Protein AF-A0A5N4B6X7-F1 (afdb_monomer_lite)

pLDDT: mean 84.86, std 13.69, range [42.41, 97.69]

Radius of gyration: 23.77 Å; chains: 1; bounding box: 57×48×28 Å

Organism: Photinus pyralis (NCBI:txid7054)

Foldseek 3Di:
DDCDDPPVVVVVVCCCVVCPDDPDDDDDDDDPVVVDDQVRCCVVVVDGPVVVVVVCVVCVVVPDDPDPD

Sequence (69 aa):
MAQLTDDEDFVELINLIAHPRRPKVYRNRANHFEIWDDDEFRARFRLSKEVVQFIVNEVRDEITSLTNR

Secondary structure (DSSP, 8-state):
-----HHHHHHHHHHHHHSPPPP--------HHHHS-HHHHHHHHSS-HHHHHHHHHHHHHHHS-S---

Structure (mmCIF, N/CA/C/O backbone):
data_AF-A0A5N4B6X7-F1
#
_entry.id   AF-A0A5N4B6X7-F1
#
loop_
_atom_site.group_PDB
_atom_site.id
_atom_site.type_symbol
_atom_site.label_atom_id
_atom_site.label_alt_id
_atom_site.label_comp_id
_atom_site.label_asym_id
_atom_site.label_entity_id
_atom_site.label_seq_id
_atom_site.pdbx_PDB_ins_code
_atom_site.Cartn_x
_atom_site.Cartn_y
_atom_site.Cartn_z
_atom_site.occupancy
_atom_site.B_iso_or_equiv
_atom_site.auth_seq_id
_atom_site.auth_comp_id
_atom_site.auth_asym_id
_atom_site.auth_atom_id
_atom_site.pdbx_PDB_model_num
ATOM 1 N N . MET A 1 1 ? 47.844 33.931 -7.731 1.00 42.41 1 MET A N 1
ATOM 2 C CA . MET A 1 1 ? 48.238 32.581 -7.286 1.00 42.41 1 MET A CA 1
ATOM 3 C C . MET A 1 1 ? 46.969 31.771 -7.081 1.00 42.41 1 MET A C 1
ATOM 5 O O . MET A 1 1 ? 46.381 31.848 -6.015 1.00 42.41 1 MET A O 1
ATOM 9 N N . ALA A 1 2 ? 46.507 31.084 -8.123 1.00 54.19 2 ALA A N 1
ATOM 10 C CA . ALA A 1 2 ? 45.476 30.055 -8.026 1.00 54.19 2 ALA A CA 1
ATOM 11 C C . ALA A 1 2 ? 46.000 28.872 -8.846 1.00 54.19 2 ALA A C 1
ATOM 13 O O . ALA A 1 2 ? 45.789 28.796 -10.049 1.00 54.19 2 ALA A O 1
ATOM 14 N N . GLN A 1 3 ? 46.843 28.060 -8.214 1.00 59.78 3 GLN A N 1
ATOM 15 C CA . GLN A 1 3 ? 47.223 26.739 -8.707 1.00 59.78 3 GLN A CA 1
ATOM 16 C C . GLN A 1 3 ? 46.748 25.747 -7.647 1.00 59.78 3 GLN A C 1
ATOM 18 O O . GLN A 1 3 ? 47.456 25.479 -6.685 1.00 59.78 3 GLN A O 1
ATOM 23 N N . LEU A 1 4 ? 45.493 25.339 -7.790 1.00 52.91 4 LEU A N 1
ATOM 24 C CA . LEU A 1 4 ? 44.782 24.242 -7.128 1.00 52.91 4 LEU A CA 1
ATOM 25 C C . LEU A 1 4 ? 43.530 24.059 -8.021 1.00 52.91 4 LEU A C 1
ATOM 27 O O . LEU A 1 4 ? 42.831 25.053 -8.198 1.00 52.91 4 LEU A O 1
ATOM 31 N N . THR A 1 5 ? 43.200 22.945 -8.677 1.00 56.19 5 THR A N 1
ATOM 32 C CA . THR A 1 5 ? 43.763 21.588 -8.755 1.00 56.19 5 THR A CA 1
ATOM 33 C C . THR A 1 5 ? 43.233 20.927 -10.044 1.00 56.19 5 THR A C 1
ATOM 35 O O . THR A 1 5 ? 42.265 20.177 -10.015 1.00 56.19 5 THR A O 1
ATOM 38 N N . ASP A 1 6 ? 43.875 21.189 -11.190 1.00 64.44 6 ASP A N 1
ATOM 39 C CA . ASP A 1 6 ? 43.497 20.582 -12.489 1.00 64.44 6 ASP A CA 1
ATOM 40 C C . ASP A 1 6 ? 43.471 19.039 -12.394 1.00 64.44 6 ASP A C 1
ATOM 42 O O . ASP A 1 6 ? 42.601 18.368 -12.943 1.00 64.44 6 ASP A O 1
ATOM 46 N N . ASP A 1 7 ? 44.379 18.478 -11.589 1.00 74.50 7 ASP A N 1
ATOM 47 C CA . ASP A 1 7 ? 44.471 17.042 -11.335 1.00 74.50 7 ASP A CA 1
ATOM 48 C C . ASP A 1 7 ? 43.337 16.494 -10.443 1.00 74.50 7 ASP A C 1
ATOM 50 O O . ASP A 1 7 ? 42.897 15.368 -10.666 1.00 74.50 7 ASP A O 1
ATOM 54 N N . GLU A 1 8 ? 42.832 17.239 -9.446 1.00 78.50 8 GLU A N 1
ATOM 55 C CA . GLU A 1 8 ? 41.720 16.751 -8.601 1.00 78.50 8 GLU A CA 1
ATOM 56 C C . GLU A 1 8 ? 40.394 16.786 -9.355 1.00 78.50 8 GLU A C 1
ATOM 58 O O . GLU A 1 8 ? 39.662 15.796 -9.329 1.00 78.50 8 GLU A O 1
ATOM 63 N N . ASP A 1 9 ? 40.119 17.875 -10.077 1.00 78.38 9 ASP A N 1
ATOM 64 C CA . ASP A 1 9 ? 38.921 18.009 -10.910 1.00 78.38 9 ASP A CA 1
ATOM 65 C C . ASP A 1 9 ? 38.901 16.932 -12.009 1.00 78.38 9 ASP A C 1
ATOM 67 O O . ASP A 1 9 ? 37.868 16.320 -12.305 1.00 78.38 9 ASP A O 1
ATOM 71 N N . PHE A 1 10 ? 40.068 16.631 -12.587 1.00 83.75 10 PHE A N 1
ATOM 72 C CA . PHE A 1 10 ? 40.222 15.567 -13.574 1.00 83.75 10 PHE A CA 1
ATOM 73 C C . PHE A 1 10 ? 40.007 14.173 -12.970 1.00 83.75 10 PHE A C 1
ATOM 75 O O . PHE A 1 10 ? 39.344 13.325 -13.575 1.00 83.75 10 PHE A O 1
ATOM 82 N N . VAL A 1 11 ? 40.507 13.928 -11.756 1.00 84.81 11 VAL A N 1
ATOM 83 C CA . VAL A 1 11 ? 40.266 12.679 -11.019 1.00 84.81 11 VAL A CA 1
ATOM 84 C C . VAL A 1 11 ? 38.789 12.531 -10.641 1.00 84.81 11 VAL A C 1
ATOM 86 O O . VAL A 1 11 ? 38.240 11.431 -10.753 1.00 84.81 11 VAL A O 1
ATOM 89 N N . GLU A 1 12 ? 38.108 13.605 -10.243 1.00 82.69 12 GLU A N 1
ATOM 90 C CA . GLU A 1 12 ? 36.671 13.586 -9.953 1.00 82.69 12 GLU A CA 1
ATOM 91 C C . GLU A 1 12 ? 35.848 13.278 -11.213 1.00 82.69 12 GLU A C 1
ATOM 93 O O . GLU A 1 12 ? 34.952 12.425 -11.180 1.00 82.69 12 GLU A O 1
ATOM 98 N N . LEU A 1 13 ? 36.214 13.869 -12.353 1.00 82.94 13 LEU A N 1
ATOM 99 C CA . LEU A 1 13 ? 35.598 13.577 -13.647 1.00 82.94 13 LEU A CA 1
ATOM 100 C C . LEU A 1 13 ? 35.799 12.112 -14.063 1.00 82.94 13 LEU A C 1
ATOM 102 O O . LEU A 1 13 ? 34.841 11.449 -14.471 1.00 82.94 13 LE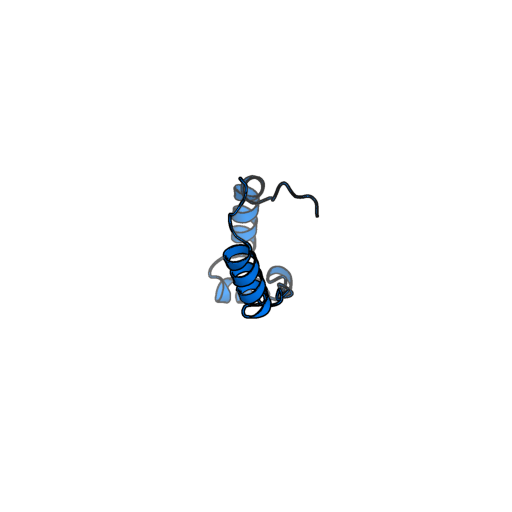U A O 1
ATOM 106 N N . ILE A 1 14 ? 37.016 11.575 -13.9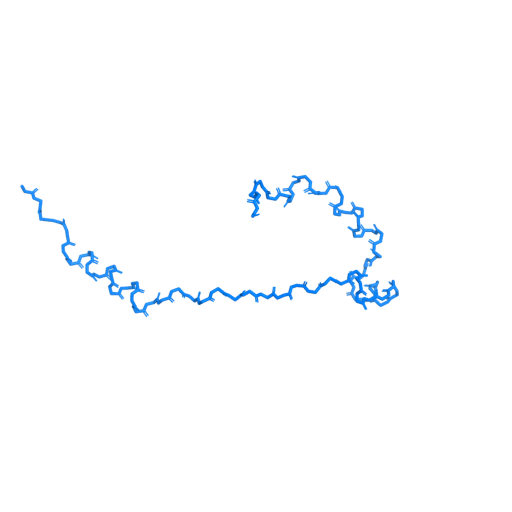20 1.00 87.06 14 ILE A N 1
ATOM 107 C CA . ILE A 1 14 ? 37.300 10.154 -14.175 1.00 87.06 14 ILE A CA 1
ATOM 108 C C . ILE A 1 14 ? 36.453 9.273 -13.261 1.00 87.06 14 ILE A C 1
ATOM 110 O O . ILE A 1 14 ? 35.868 8.301 -13.733 1.00 87.06 14 ILE A O 1
ATOM 114 N N . ASN A 1 15 ? 36.337 9.609 -11.977 1.00 82.94 15 ASN A N 1
ATOM 115 C CA . ASN A 1 15 ? 35.533 8.838 -11.033 1.00 82.94 15 ASN A CA 1
ATOM 116 C C . ASN A 1 15 ? 34.043 8.844 -11.397 1.00 82.94 15 ASN A C 1
ATOM 118 O O . ASN A 1 15 ? 33.404 7.795 -11.300 1.00 82.94 15 ASN A O 1
ATOM 122 N N . LEU A 1 16 ? 33.505 9.974 -11.865 1.00 82.50 16 LEU A N 1
ATOM 123 C CA . LEU A 1 16 ? 32.119 10.091 -12.326 1.00 82.50 16 LEU A CA 1
ATOM 124 C C . LEU A 1 16 ? 31.848 9.245 -13.582 1.00 82.50 16 LEU A C 1
ATOM 126 O O . LEU A 1 16 ? 30.788 8.625 -13.689 1.00 82.50 16 LEU A O 1
ATOM 130 N N . ILE A 1 17 ? 32.803 9.203 -14.516 1.00 84.31 17 ILE A N 1
ATOM 131 C CA . ILE A 1 17 ? 32.705 8.431 -15.766 1.00 84.31 17 ILE A CA 1
ATOM 132 C C . ILE A 1 17 ? 32.920 6.933 -15.513 1.00 84.31 17 ILE A C 1
ATOM 134 O O . ILE A 1 17 ? 32.187 6.108 -16.056 1.00 84.31 17 ILE A O 1
ATOM 138 N N . ALA A 1 18 ? 33.908 6.574 -14.690 1.00 88.19 18 ALA A N 1
ATOM 139 C CA . ALA A 1 18 ? 34.256 5.191 -14.369 1.00 88.19 18 ALA A CA 1
ATOM 140 C C . ALA A 1 18 ? 33.213 4.516 -13.464 1.00 88.19 18 ALA A C 1
ATOM 142 O O . ALA A 1 18 ? 33.037 3.299 -13.527 1.00 88.19 18 ALA A O 1
ATOM 143 N N . HIS A 1 19 ? 32.488 5.297 -12.655 1.00 85.19 19 HIS A N 1
ATOM 144 C CA . HIS A 1 19 ? 31.463 4.804 -11.735 1.00 85.19 19 HIS A CA 1
ATOM 145 C C . HIS A 1 19 ? 30.112 5.480 -12.002 1.00 85.19 19 HIS A C 1
ATOM 147 O O . HIS A 1 19 ? 29.596 6.207 -11.143 1.00 85.19 19 HIS A O 1
ATOM 153 N N . PRO A 1 20 ? 29.494 5.236 -13.176 1.00 84.62 20 PRO A N 1
ATOM 154 C CA . PRO A 1 20 ? 28.197 5.814 -13.473 1.00 84.62 20 PRO A CA 1
ATOM 155 C C . PRO A 1 20 ? 27.195 5.366 -12.408 1.00 84.62 20 PRO A C 1
ATOM 157 O O . PRO A 1 20 ? 27.146 4.194 -12.010 1.00 84.62 20 PRO A O 1
ATOM 160 N N . ARG A 1 21 ? 26.376 6.310 -11.929 1.00 81.62 21 ARG A N 1
ATOM 161 C CA . ARG A 1 21 ? 25.313 5.992 -10.969 1.00 81.62 21 ARG A CA 1
ATOM 162 C C . ARG A 1 21 ? 24.457 4.880 -11.563 1.00 81.62 21 ARG A C 1
ATOM 164 O O . ARG A 1 21 ? 24.050 4.956 -12.723 1.00 81.62 21 ARG A O 1
ATOM 171 N N . ARG A 1 22 ? 24.160 3.857 -10.757 1.00 85.44 22 ARG A N 1
ATOM 172 C CA . ARG A 1 22 ? 23.276 2.776 -11.199 1.00 85.44 22 ARG A CA 1
ATOM 173 C C . ARG A 1 22 ? 21.965 3.382 -11.709 1.00 85.44 22 ARG A C 1
ATOM 175 O O . ARG A 1 22 ? 21.407 4.247 -11.024 1.00 85.44 22 ARG A O 1
ATOM 182 N N . PRO A 1 23 ? 21.470 2.942 -12.878 1.00 85.75 23 PRO A N 1
ATOM 183 C CA . PRO A 1 23 ? 20.222 3.451 -13.414 1.00 85.75 23 PRO A CA 1
ATOM 184 C C . PRO A 1 23 ? 19.109 3.236 -12.391 1.00 85.75 23 PRO A C 1
ATOM 186 O O . PRO A 1 23 ? 19.030 2.195 -11.730 1.00 85.75 23 PRO A O 1
ATOM 189 N N . LYS A 1 24 ? 18.255 4.247 -12.233 1.00 83.81 24 LYS A N 1
ATOM 190 C CA . LYS A 1 24 ? 17.153 4.186 -11.279 1.00 83.81 24 LYS A CA 1
ATOM 191 C C . LYS A 1 24 ? 16.164 3.112 -11.724 1.00 83.81 24 LYS A C 1
ATOM 193 O O . LYS A 1 24 ? 15.530 3.237 -12.767 1.00 83.81 24 LYS A O 1
ATOM 198 N N . VAL A 1 25 ? 16.019 2.064 -10.916 1.00 87.19 25 VAL A N 1
ATOM 199 C CA . VAL A 1 25 ? 15.054 0.990 -11.172 1.00 87.19 25 VAL A CA 1
ATOM 200 C C . VAL A 1 25 ? 13.707 1.389 -10.581 1.00 87.19 25 VAL A C 1
ATOM 202 O O . VAL A 1 25 ? 13.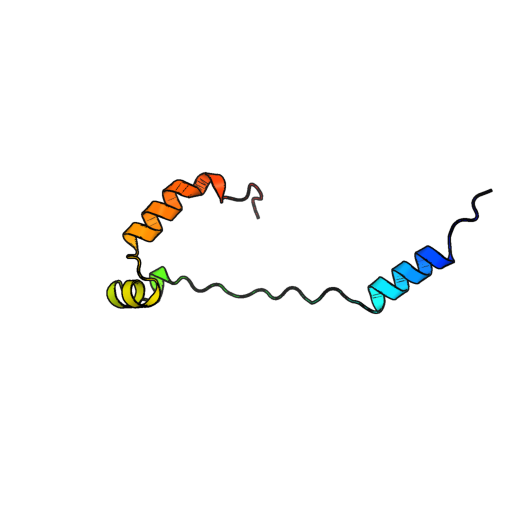513 1.369 -9.365 1.00 87.19 25 VAL A O 1
ATOM 205 N N . TYR A 1 26 ? 12.766 1.749 -11.448 1.00 84.19 26 TYR A N 1
ATOM 206 C CA . TYR A 1 26 ? 11.377 1.975 -11.064 1.00 84.19 26 TYR A CA 1
ATOM 207 C C . TYR A 1 26 ? 10.652 0.632 -11.012 1.00 84.19 26 TYR A C 1
ATOM 209 O O . TYR A 1 26 ? 10.421 0.000 -12.039 1.00 84.19 26 TYR A O 1
ATOM 217 N N . ARG A 1 27 ? 10.309 0.175 -9.806 1.00 83.38 27 ARG A N 1
ATOM 218 C CA . ARG A 1 27 ? 9.465 -1.010 -9.623 1.00 83.38 27 ARG A CA 1
ATOM 219 C C . ARG A 1 27 ? 8.017 -0.573 -9.505 1.00 83.38 27 ARG A C 1
ATOM 221 O O . ARG A 1 27 ? 7.710 0.275 -8.667 1.00 83.38 27 ARG A O 1
ATOM 228 N N . ASN A 1 28 ? 7.145 -1.174 -10.308 1.00 84.88 28 ASN A N 1
ATOM 229 C CA . ASN A 1 28 ? 5.714 -1.015 -10.115 1.00 84.88 28 ASN A CA 1
ATOM 230 C C . ASN A 1 28 ? 5.326 -1.742 -8.818 1.00 84.88 28 ASN A C 1
ATOM 232 O O . ASN A 1 28 ? 5.497 -2.958 -8.717 1.00 84.88 28 ASN A O 1
ATOM 236 N N . ARG A 1 29 ? 4.903 -0.993 -7.794 1.00 87.38 29 ARG A N 1
ATOM 237 C CA . ARG A 1 29 ? 4.456 -1.580 -6.528 1.00 87.38 29 ARG A CA 1
ATOM 238 C C . ARG A 1 29 ? 3.002 -1.986 -6.698 1.00 87.38 29 ARG A C 1
ATOM 240 O O . ARG A 1 29 ? 2.148 -1.133 -6.898 1.00 87.38 29 ARG A O 1
ATOM 247 N N . ALA A 1 30 ? 2.751 -3.285 -6.638 1.00 90.31 30 ALA A N 1
ATOM 248 C CA . ALA A 1 30 ? 1.409 -3.817 -6.772 1.00 90.31 30 ALA A CA 1
ATOM 249 C C . ALA A 1 30 ? 0.560 -3.435 -5.543 1.00 90.31 30 ALA A C 1
ATOM 251 O O . ALA A 1 30 ? 1.057 -3.488 -4.413 1.00 90.31 30 ALA A O 1
ATOM 252 N N . ASN A 1 31 ? -0.705 -3.056 -5.750 1.00 91.94 31 ASN A N 1
ATOM 253 C CA . ASN A 1 31 ? -1.616 -2.778 -4.644 1.00 91.94 31 ASN A CA 1
ATOM 254 C C . ASN A 1 31 ? -2.107 -4.097 -4.027 1.00 91.94 31 ASN A C 1
ATOM 256 O O . ASN A 1 31 ? -3.041 -4.725 -4.517 1.00 91.94 31 ASN A O 1
ATOM 260 N N . HIS A 1 32 ? -1.470 -4.535 -2.941 1.00 93.81 32 HIS A N 1
ATOM 261 C CA . HIS A 1 32 ? -1.811 -5.800 -2.284 1.00 93.81 32 HIS A CA 1
ATOM 262 C C . HIS A 1 32 ? -3.210 -5.827 -1.651 1.00 93.81 32 HIS A C 1
ATOM 264 O O . HIS A 1 32 ? -3.705 -6.918 -1.386 1.00 93.81 32 HIS A O 1
ATOM 270 N N . PHE A 1 33 ? -3.857 -4.678 -1.438 1.00 92.81 33 PHE A N 1
ATOM 271 C CA . PHE A 1 33 ? -5.248 -4.640 -0.975 1.00 92.81 33 PHE A CA 1
ATOM 272 C C . PHE A 1 33 ? -6.240 -5.115 -2.040 1.00 92.81 33 PHE A C 1
ATOM 274 O O . PHE A 1 33 ? -7.285 -5.656 -1.689 1.00 92.81 33 PHE A O 1
ATOM 281 N N . GLU A 1 34 ? -5.910 -4.917 -3.319 1.00 94.62 34 GLU A N 1
ATOM 282 C CA . GLU A 1 34 ? -6.767 -5.271 -4.458 1.00 94.62 34 GLU A CA 1
ATOM 283 C C . GLU A 1 34 ? -6.505 -6.689 -4.974 1.00 94.62 34 GLU A C 1
ATOM 285 O O . GLU A 1 34 ? -7.372 -7.288 -5.600 1.00 94.62 34 GLU A O 1
ATOM 290 N N . ILE A 1 35 ? -5.301 -7.218 -4.740 1.00 95.88 35 ILE A N 1
ATOM 291 C CA . ILE A 1 35 ? -4.869 -8.504 -5.305 1.00 95.88 35 ILE A CA 1
ATOM 292 C C . ILE A 1 35 ? -5.347 -9.689 -4.469 1.00 95.88 35 ILE A C 1
ATOM 294 O O . ILE A 1 35 ? -5.664 -10.730 -5.033 1.00 95.88 35 ILE A O 1
ATOM 298 N N . TRP A 1 36 ? -5.343 -9.550 -3.144 1.00 95.81 36 TRP A N 1
ATOM 299 C CA . TRP A 1 36 ? -5.637 -10.645 -2.21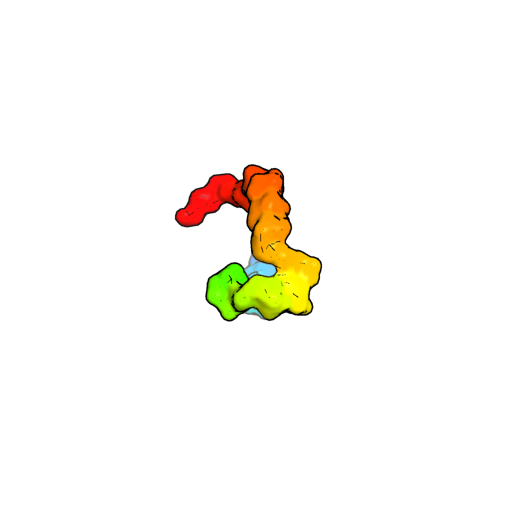9 1.00 95.81 36 TRP A CA 1
ATOM 300 C C . TRP A 1 36 ? -7.013 -10.452 -1.599 1.00 95.81 36 TRP A C 1
ATOM 302 O O . TRP A 1 36 ? -7.375 -9.321 -1.264 1.00 95.81 36 TRP A O 1
ATOM 312 N N . ASP A 1 37 ? -7.748 -11.536 -1.373 1.00 96.19 37 ASP A N 1
ATOM 313 C CA . ASP A 1 37 ? -8.903 -11.501 -0.473 1.00 96.19 37 ASP A CA 1
ATOM 314 C C . ASP A 1 37 ? -8.453 -11.367 0.997 1.00 96.19 37 ASP A C 1
ATOM 316 O O . ASP A 1 37 ? -7.261 -11.258 1.293 1.00 96.19 37 ASP A O 1
ATOM 320 N N . ASP A 1 38 ? -9.390 -11.284 1.936 1.00 96.12 38 ASP A N 1
ATOM 321 C CA . ASP A 1 38 ? -9.055 -10.981 3.332 1.00 96.12 38 ASP A CA 1
ATOM 322 C C . ASP A 1 38 ? -8.348 -12.142 4.044 1.00 96.12 38 ASP A C 1
ATOM 324 O O . A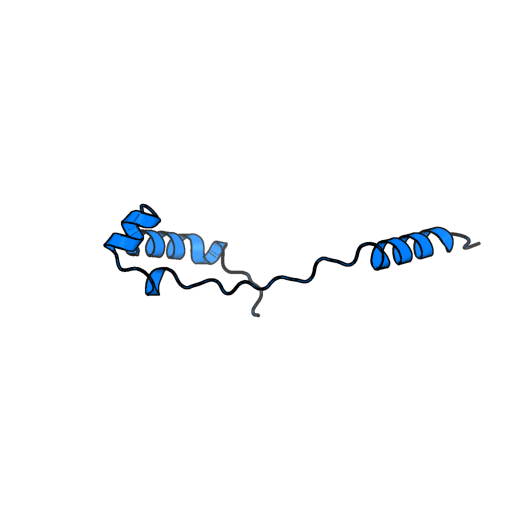SP A 1 38 ? -7.442 -11.907 4.853 1.00 96.12 38 ASP A O 1
ATOM 328 N N . ASP A 1 39 ? -8.695 -13.385 3.706 1.00 97.19 39 ASP A N 1
ATOM 329 C CA . ASP A 1 39 ? -8.081 -14.581 4.281 1.00 97.19 39 ASP A CA 1
ATOM 330 C C . ASP A 1 39 ? -6.658 -14.772 3.746 1.00 97.19 39 ASP A C 1
ATOM 332 O O . ASP A 1 39 ? -5.717 -14.977 4.521 1.00 97.19 39 ASP A O 1
ATOM 336 N N . GLU A 1 40 ? -6.460 -14.623 2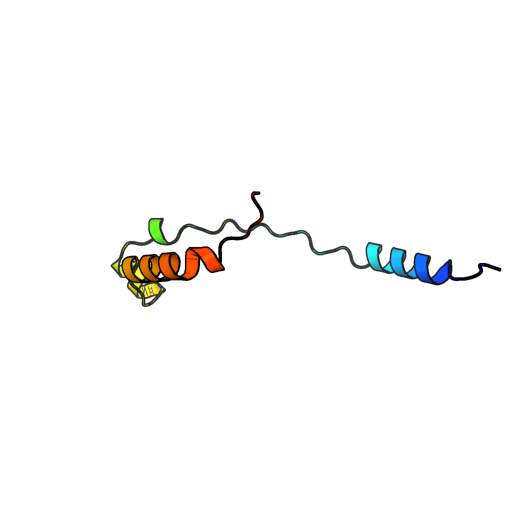.436 1.00 97.62 40 GLU A N 1
ATOM 337 C CA . GLU A 1 40 ? -5.151 -14.642 1.787 1.00 97.62 40 GLU A CA 1
ATOM 338 C C . GLU A 1 40 ? -4.263 -13.499 2.279 1.00 97.62 40 GLU A C 1
ATOM 340 O O . GLU A 1 40 ? -3.076 -13.699 2.565 1.00 97.62 40 GLU A O 1
ATOM 345 N N . PHE A 1 41 ? -4.825 -12.296 2.410 1.00 97.69 41 PHE A N 1
ATOM 346 C CA . PHE A 1 41 ? -4.110 -11.134 2.921 1.00 97.69 41 PHE A CA 1
ATOM 347 C C . PHE A 1 41 ? -3.657 -11.379 4.362 1.00 97.69 41 PHE A C 1
ATOM 349 O O . PHE A 1 41 ? -2.476 -11.212 4.682 1.00 97.69 41 PHE A O 1
ATOM 356 N N . ARG A 1 42 ? -4.554 -11.869 5.225 1.00 97.25 42 ARG A N 1
ATOM 357 C CA . ARG A 1 42 ? -4.231 -12.203 6.616 1.00 97.25 42 ARG A CA 1
ATOM 358 C C . ARG A 1 42 ? -3.225 -13.346 6.713 1.00 97.25 42 ARG A C 1
ATOM 360 O O . ARG A 1 42 ? -2.335 -13.309 7.565 1.00 97.25 42 ARG A O 1
ATOM 367 N N . ALA A 1 43 ? -3.306 -14.344 5.841 1.00 97.38 43 ALA A N 1
ATOM 368 C CA . ALA A 1 43 ? -2.332 -15.427 5.785 1.00 97.38 43 ALA A CA 1
ATOM 369 C C . ALA A 1 43 ? -0.935 -14.924 5.380 1.00 97.38 43 ALA A C 1
ATOM 371 O O . ALA A 1 43 ? 0.063 -15.376 5.941 1.00 97.38 43 ALA A O 1
ATOM 372 N N . ARG A 1 44 ? -0.845 -13.969 4.449 1.00 96.56 44 ARG A N 1
ATOM 373 C CA . ARG A 1 44 ? 0.430 -13.418 3.959 1.00 96.56 44 ARG A CA 1
ATOM 374 C C . ARG A 1 44 ? 1.059 -12.413 4.917 1.00 96.56 44 ARG A C 1
ATOM 376 O O . ARG A 1 44 ? 2.248 -12.507 5.204 1.00 96.56 44 ARG A O 1
ATOM 383 N N . PHE A 1 45 ? 0.272 -11.458 5.402 1.00 95.69 45 PHE A N 1
ATOM 384 C CA . PHE A 1 45 ? 0.768 -10.292 6.140 1.00 95.69 45 PHE A CA 1
ATOM 385 C C . PHE A 1 45 ? 0.524 -10.372 7.646 1.00 95.69 45 PHE A C 1
ATOM 387 O O . PHE A 1 45 ? 1.000 -9.514 8.384 1.00 95.69 45 PHE A O 1
ATOM 394 N N . ARG A 1 46 ? -0.197 -11.401 8.115 1.00 97.06 46 ARG A N 1
ATOM 395 C CA . ARG A 1 46 ? -0.547 -11.628 9.532 1.00 97.06 46 ARG A CA 1
ATOM 396 C C . ARG A 1 46 ? -1.365 -10.504 10.176 1.00 97.06 46 ARG A C 1
ATOM 398 O O . ARG A 1 46 ? -1.584 -10.527 11.382 1.00 97.06 46 ARG A O 1
ATOM 405 N N . LEU A 1 47 ? -1.880 -9.585 9.364 1.00 96.06 47 LEU A N 1
ATOM 406 C CA . LEU A 1 47 ? -2.778 -8.497 9.734 1.00 96.06 47 LEU A CA 1
ATOM 407 C C . LEU A 1 47 ? -3.983 -8.517 8.799 1.00 96.06 47 LEU A C 1
ATOM 409 O O . LEU A 1 47 ? -3.852 -8.918 7.643 1.00 96.06 47 LEU A O 1
ATOM 413 N N . SER A 1 48 ? -5.143 -8.088 9.292 1.00 96.94 48 SER A N 1
ATOM 414 C CA . SER A 1 48 ? -6.291 -7.851 8.419 1.00 96.94 48 SER A CA 1
ATOM 415 C C . SER A 1 48 ? -6.134 -6.515 7.689 1.00 96.94 48 SER A C 1
ATOM 417 O O . SER A 1 48 ? -5.376 -5.639 8.125 1.00 96.94 48 SER A O 1
ATOM 419 N N . LYS A 1 49 ? -6.850 -6.348 6.576 1.00 96.62 49 LYS A N 1
ATOM 420 C CA . LYS A 1 49 ? -6.819 -5.106 5.796 1.00 96.62 49 LYS A CA 1
ATOM 421 C C . LYS A 1 49 ? -7.293 -3.911 6.618 1.00 96.62 49 LYS A C 1
ATOM 423 O O . LYS A 1 49 ? -6.701 -2.842 6.520 1.00 96.62 49 LYS A O 1
ATOM 428 N N . GLU A 1 50 ? -8.286 -4.100 7.482 1.00 97.06 50 GLU A N 1
ATOM 429 C CA . GLU A 1 50 ? -8.811 -3.054 8.365 1.00 97.06 50 GLU A CA 1
ATOM 430 C C . GLU A 1 50 ? -7.745 -2.559 9.342 1.00 97.06 50 GLU A C 1
ATOM 432 O O . GLU A 1 50 ? -7.589 -1.354 9.523 1.00 97.06 50 GLU A O 1
ATOM 437 N N . VAL A 1 51 ? -6.971 -3.474 9.937 1.00 96.88 51 VAL A N 1
ATOM 438 C CA . VAL A 1 51 ? -5.891 -3.108 10.866 1.00 96.88 51 VAL A CA 1
ATOM 439 C C . VAL A 1 51 ? -4.791 -2.342 10.137 1.00 96.88 51 VAL A C 1
ATOM 441 O O . VAL A 1 51 ? -4.303 -1.336 10.645 1.00 96.88 51 VAL A O 1
ATOM 444 N N . VAL A 1 52 ? -4.416 -2.772 8.930 1.00 95.56 52 VAL A N 1
ATOM 445 C CA . VAL A 1 52 ? -3.431 -2.038 8.124 1.00 95.56 52 VAL A CA 1
ATOM 446 C C . VAL A 1 52 ? -3.960 -0.649 7.759 1.00 95.56 52 VAL A C 1
ATOM 448 O O . VAL A 1 52 ? -3.220 0.324 7.876 1.00 95.56 52 VAL A O 1
ATOM 451 N N . GLN A 1 53 ? -5.234 -0.530 7.377 1.00 95.38 53 GLN A N 1
ATOM 452 C CA . GLN A 1 53 ? -5.859 0.755 7.064 1.00 95.38 53 GLN A CA 1
ATOM 453 C C . GLN A 1 53 ? -5.870 1.694 8.277 1.00 95.38 53 GLN A C 1
ATOM 455 O O . GLN A 1 53 ? -5.565 2.877 8.139 1.00 95.38 53 GLN A O 1
ATOM 460 N N . PHE A 1 54 ? -6.177 1.162 9.463 1.00 97.06 54 PHE A N 1
ATOM 461 C CA . PHE A 1 54 ? -6.113 1.899 10.723 1.00 97.06 54 PHE A CA 1
ATOM 462 C C . PHE A 1 54 ? -4.703 2.442 10.982 1.00 97.06 54 PHE A C 1
ATOM 464 O O . PHE A 1 54 ? -4.543 3.643 11.173 1.00 97.06 54 PHE A O 1
ATOM 471 N N . ILE A 1 55 ? -3.678 1.587 10.894 1.00 95.06 55 ILE A N 1
ATOM 472 C CA . ILE A 1 55 ? -2.278 1.993 11.097 1.00 95.06 55 ILE A CA 1
ATOM 473 C C . ILE A 1 55 ? -1.874 3.072 10.091 1.00 95.06 55 ILE A C 1
ATOM 475 O O . ILE A 1 55 ? -1.272 4.069 10.475 1.00 95.06 55 ILE A O 1
ATOM 479 N N . VAL A 1 56 ? -2.211 2.891 8.809 1.00 93.31 56 VAL A N 1
ATOM 480 C CA . VAL A 1 56 ? -1.890 3.861 7.753 1.00 93.31 56 VAL A CA 1
ATOM 481 C C . VAL A 1 56 ? -2.528 5.214 8.032 1.00 93.31 56 VAL A C 1
ATOM 483 O O . VAL A 1 56 ? -1.873 6.224 7.806 1.00 93.31 56 VAL A O 1
ATOM 486 N N . ASN A 1 57 ? -3.771 5.246 8.512 1.00 94.88 57 ASN A N 1
ATOM 487 C CA . ASN A 1 57 ? -4.439 6.496 8.864 1.00 94.88 57 ASN A CA 1
ATOM 488 C C . ASN A 1 57 ? -3.755 7.197 10.043 1.00 94.88 57 ASN A C 1
ATOM 490 O O . ASN A 1 57 ? -3.620 8.414 9.997 1.00 94.88 57 ASN A O 1
ATOM 494 N N . GLU A 1 58 ? -3.289 6.443 11.041 1.00 96.00 58 GLU A N 1
ATOM 495 C CA . GLU A 1 58 ? -2.620 6.991 12.227 1.00 96.00 58 GLU A CA 1
ATOM 496 C C . GLU A 1 58 ? -1.289 7.667 11.877 1.00 96.00 58 GLU A C 1
ATOM 498 O O . GLU A 1 58 ? -0.998 8.761 12.342 1.00 96.00 58 GLU A O 1
ATOM 503 N N . VAL A 1 59 ? -0.490 7.042 11.008 1.00 94.00 59 VAL A N 1
ATOM 504 C CA . VAL A 1 59 ? 0.835 7.572 10.641 1.00 94.00 59 VAL A CA 1
ATOM 505 C C . VAL A 1 59 ? 0.808 8.445 9.390 1.00 94.00 59 VAL A C 1
ATOM 507 O O . VAL A 1 59 ? 1.858 8.916 8.956 1.00 94.00 59 VAL A O 1
ATOM 510 N N . ARG A 1 60 ? -0.366 8.633 8.767 1.00 91.44 60 ARG A N 1
ATOM 511 C CA . ARG A 1 60 ? -0.508 9.234 7.432 1.00 91.44 60 ARG A CA 1
ATOM 512 C C . ARG A 1 60 ? 0.222 10.563 7.333 1.00 91.44 60 ARG A C 1
ATOM 514 O O . ARG A 1 60 ? 1.003 10.739 6.402 1.00 91.44 60 ARG A O 1
ATOM 521 N N . ASP A 1 61 ? -0.025 11.441 8.296 1.00 87.69 61 ASP A N 1
ATOM 522 C CA . ASP A 1 61 ? 0.478 12.813 8.304 1.00 87.69 61 ASP A CA 1
ATOM 523 C C . ASP A 1 61 ? 2.002 12.864 8.494 1.00 87.69 61 ASP A C 1
ATOM 525 O O . ASP A 1 61 ? 2.669 13.741 7.946 1.00 87.69 61 ASP A O 1
ATOM 529 N N . GLU A 1 62 ? 2.571 11.878 9.193 1.00 88.25 62 GLU A N 1
ATOM 530 C CA . GLU A 1 62 ? 4.015 11.741 9.408 1.00 88.25 62 GLU A CA 1
ATOM 531 C C . GLU A 1 62 ? 4.741 11.181 8.178 1.00 88.25 62 GLU A C 1
ATOM 533 O O . GLU A 1 62 ? 5.901 11.515 7.926 1.00 88.25 62 GLU A O 1
ATOM 538 N N . ILE A 1 63 ? 4.071 10.321 7.399 1.00 85.06 63 ILE A N 1
ATOM 539 C CA . ILE A 1 63 ? 4.677 9.630 6.250 1.00 85.06 63 ILE A CA 1
ATOM 540 C C . ILE A 1 63 ? 4.386 10.299 4.904 1.00 85.06 63 ILE A C 1
ATOM 542 O O . ILE A 1 63 ? 5.024 9.959 3.901 1.00 85.06 63 ILE A O 1
ATOM 546 N N . THR A 1 64 ? 3.433 11.231 4.833 1.00 80.69 64 THR A N 1
ATOM 547 C CA . THR A 1 64 ? 3.190 12.008 3.614 1.00 80.69 64 THR A CA 1
ATOM 548 C C . THR A 1 64 ? 4.356 12.949 3.336 1.00 80.69 64 THR A C 1
ATOM 550 O O . THR A 1 64 ? 4.622 13.893 4.073 1.00 80.69 64 THR A O 1
ATOM 553 N N . SER A 1 65 ? 5.057 12.707 2.227 1.00 70.94 65 SER A N 1
ATOM 554 C CA . SER A 1 65 ? 6.094 13.619 1.746 1.00 70.94 65 SER A CA 1
ATOM 555 C C . SER A 1 65 ? 5.477 14.966 1.352 1.00 70.94 65 SER A C 1
ATOM 557 O O . SER A 1 65 ? 4.515 15.004 0.589 1.00 70.94 65 SER A O 1
ATOM 559 N N . LEU A 1 66 ? 6.082 16.070 1.806 1.00 64.38 66 LEU A N 1
ATOM 560 C CA . LEU A 1 66 ? 5.741 17.441 1.390 1.00 64.38 66 LEU A CA 1
ATOM 561 C C . LEU A 1 66 ? 5.947 17.699 -0.113 1.00 64.38 66 LEU A C 1
ATOM 563 O O . LEU A 1 66 ? 5.545 18.741 -0.630 1.00 64.38 66 LEU A O 1
ATOM 567 N N . THR A 1 67 ? 6.604 16.788 -0.829 1.00 58.97 67 THR A N 1
ATOM 568 C CA . THR A 1 67 ? 6.840 16.940 -2.258 1.00 58.97 67 THR A CA 1
ATOM 569 C C . THR A 1 67 ? 5.595 16.518 -3.034 1.00 58.97 67 THR A C 1
ATOM 571 O O . THR A 1 67 ? 5.395 15.338 -3.321 1.00 58.97 67 THR A O 1
ATOM 574 N N . ASN A 1 68 ? 4.773 17.507 -3.398 1.00 55.44 68 ASN A N 1
ATOM 575 C CA . ASN A 1 68 ? 3.829 17.373 -4.506 1.00 55.44 68 ASN A CA 1
ATOM 576 C C . ASN A 1 68 ? 4.647 16.996 -5.750 1.00 55.44 68 ASN A C 1
ATOM 578 O O . ASN A 1 68 ? 5.583 17.712 -6.113 1.00 55.44 68 ASN A O 1
ATOM 582 N N . ARG A 1 69 ? 4.371 15.822 -6.313 1.00 49.53 69 ARG A N 1
ATOM 583 C CA . ARG A 1 69 ? 5.117 15.259 -7.438 1.00 49.53 69 ARG A CA 1
ATOM 584 C C . ARG A 1 69 ? 4.518 15.691 -8.765 1.00 49.53 69 ARG A C 1
ATOM 586 O O . ARG A 1 69 ? 3.274 15.729 -8.843 1.00 49.53 69 ARG A O 1
#